Protein AF-A0AAN6VH31-F1 (afdb_monomer)

Secondary structure (DSSP, 8-state):
---EEEEEEEE-GGGTTT-STT-TTGGGEEEEEETTSPPPPPPTT----SPPEEEEE-STT----TT-EEEEEEEEEEETTS-----EEE-GGGHHHHHHHHHHHH-

Sequence (107 aa):
MLNYSLCFSITTFGGKGAAGPNHSRSADYVVLYNANVEPAAPDEGEGITKEPIPVIIEDEDQYIAPTARLDCGRIYTVEDNLRVAKIGRVHPDSLDKLEEYYQQSVL

InterPro domains:
  IPR046497 Domain of unknown function DUF6590 [PF20233] (4-99)

Solvent-accessible surface area (backbone atoms only — not comparable to full-atom values): 6509 Å² total; per-residue (Å²): 131,91,58,68,44,81,37,68,48,78,45,34,64,91,75,60,35,63,49,53,100,77,52,91,53,23,74,30,31,28,46,34,34,50,56,92,49,82,71,69,74,74,52,85,74,21,69,55,74,51,77,66,46,41,25,42,67,81,44,91,93,46,85,74,54,80,46,26,27,37,38,44,69,48,80,41,83,42,63,70,87,61,90,74,85,87,52,59,45,70,37,77,93,44,49,69,58,52,50,51,44,52,55,66,42,78,109

pLDDT: mean 86.52, std 12.37, range [42.91, 97.81]

Structure (mmCIF, N/CA/C/O backbone):
data_AF-A0AAN6VH31-F1
#
_entry.id   AF-A0AAN6VH31-F1
#
loop_
_atom_site.group_PDB
_atom_site.id
_atom_site.type_symbol
_atom_site.label_atom_id
_atom_site.label_alt_id
_atom_site.label_comp_id
_atom_site.label_asym_id
_atom_site.label_entity_id
_atom_site.label_seq_id
_atom_site.pdbx_PDB_ins_code
_atom_site.Cartn_x
_atom_site.Cartn_y
_atom_site.Cartn_z
_atom_site.occupancy
_atom_site.B_iso_or_equiv
_atom_site.auth_seq_id
_atom_site.auth_comp_id
_atom_site.auth_asym_id
_atom_site.auth_atom_id
_atom_site.pdbx_PDB_model_num
ATOM 1 N N . MET A 1 1 ? 8.804 25.466 -9.043 1.00 53.03 1 MET A N 1
ATOM 2 C CA . MET A 1 1 ? 7.752 25.081 -8.083 1.00 53.03 1 MET A CA 1
ATOM 3 C C . MET A 1 1 ? 8.198 23.752 -7.502 1.00 53.03 1 MET A C 1
ATOM 5 O O . MET A 1 1 ? 8.514 22.876 -8.296 1.00 53.03 1 MET A O 1
ATOM 9 N N . LEU A 1 2 ? 8.372 23.644 -6.183 1.00 65.44 2 LEU A N 1
ATOM 10 C CA . LEU A 1 2 ? 8.575 22.337 -5.553 1.00 65.44 2 LEU A CA 1
ATOM 11 C C . LEU A 1 2 ? 7.210 21.655 -5.528 1.00 65.44 2 LEU A C 1
ATOM 13 O O . LEU A 1 2 ? 6.287 22.165 -4.896 1.00 65.44 2 LEU A O 1
ATOM 17 N N . ASN A 1 3 ? 7.085 20.573 -6.283 1.00 88.25 3 ASN A N 1
ATOM 18 C CA . ASN A 1 3 ? 5.927 19.699 -6.230 1.00 88.25 3 ASN A CA 1
ATOM 19 C C . ASN A 1 3 ? 6.185 18.628 -5.160 1.00 88.25 3 ASN A C 1
ATOM 21 O O . ASN A 1 3 ? 7.340 18.309 -4.849 1.00 88.25 3 ASN A O 1
ATOM 25 N N . TYR A 1 4 ? 5.109 18.139 -4.557 1.00 93.00 4 TYR A N 1
ATOM 26 C CA . TYR A 1 4 ? 5.157 17.096 -3.546 1.00 93.00 4 TYR A CA 1
ATOM 27 C C . TYR A 1 4 ? 4.047 16.086 -3.794 1.00 93.00 4 TYR A C 1
ATOM 29 O O . TYR A 1 4 ? 2.995 16.413 -4.347 1.00 93.00 4 TYR A O 1
ATOM 37 N N . SER A 1 5 ? 4.272 14.881 -3.293 1.00 92.81 5 SER A N 1
ATOM 38 C CA . SER A 1 5 ? 3.299 13.800 -3.276 1.00 92.81 5 SER A CA 1
ATOM 39 C C . SER A 1 5 ? 2.847 13.526 -1.843 1.00 92.81 5 SER A C 1
ATOM 41 O O . SER A 1 5 ? 3.629 13.642 -0.895 1.00 92.81 5 SER A O 1
ATOM 43 N N . LEU A 1 6 ? 1.573 13.174 -1.675 1.00 94.31 6 LEU A N 1
ATOM 44 C CA . LEU A 1 6 ? 1.062 12.618 -0.426 1.00 94.31 6 LEU A CA 1
ATOM 45 C C . LEU A 1 6 ? 1.148 11.098 -0.507 1.00 94.31 6 LEU A C 1
ATOM 47 O O . LEU A 1 6 ? 0.765 10.498 -1.510 1.00 94.31 6 LEU A O 1
ATOM 51 N N . CYS A 1 7 ? 1.693 10.479 0.530 1.00 94.88 7 CYS A N 1
ATOM 52 C CA . CYS A 1 7 ? 1.990 9.058 0.538 1.00 94.88 7 CYS A CA 1
ATOM 53 C C . CYS A 1 7 ? 1.571 8.422 1.858 1.00 94.88 7 CYS A C 1
ATOM 55 O O . CYS A 1 7 ? 1.812 8.964 2.938 1.00 94.88 7 CYS A O 1
ATOM 57 N N . PHE A 1 8 ? 1.024 7.220 1.762 1.00 96.25 8 PHE A N 1
ATOM 58 C CA . PHE A 1 8 ? 1.031 6.270 2.863 1.00 96.25 8 PHE A CA 1
ATOM 59 C C . PHE A 1 8 ? 2.427 5.688 3.070 1.00 96.25 8 PHE A C 1
ATOM 61 O O . PHE A 1 8 ? 3.263 5.702 2.161 1.00 96.25 8 PHE A O 1
ATOM 68 N N . SER A 1 9 ? 2.670 5.128 4.252 1.00 94.38 9 SER A N 1
ATOM 69 C CA . SER A 1 9 ? 3.863 4.320 4.501 1.00 94.38 9 SER A CA 1
ATOM 70 C C . SER A 1 9 ? 3.556 2.827 4.401 1.00 94.38 9 SER A C 1
ATOM 72 O O . SER A 1 9 ? 2.423 2.384 4.593 1.00 94.38 9 SER A O 1
ATOM 74 N N . ILE A 1 10 ? 4.593 2.045 4.097 1.00 93.00 10 ILE A N 1
ATOM 75 C CA . ILE A 1 10 ? 4.553 0.583 4.125 1.00 93.00 10 ILE A CA 1
ATOM 76 C C . ILE A 1 10 ? 5.422 0.115 5.291 1.00 93.00 10 ILE A C 1
ATOM 78 O O . ILE A 1 10 ? 6.551 0.577 5.459 1.00 93.00 10 ILE A O 1
ATOM 82 N N . THR A 1 11 ? 4.909 -0.818 6.085 1.00 89.06 11 THR A N 1
ATOM 83 C CA . THR A 1 11 ? 5.630 -1.461 7.188 1.00 89.06 11 THR A CA 1
ATOM 84 C C . THR A 1 11 ? 5.561 -2.975 7.051 1.00 89.06 11 THR A C 1
ATOM 86 O O . THR A 1 11 ? 4.600 -3.514 6.519 1.00 89.06 11 THR A O 1
ATOM 89 N N . THR A 1 12 ? 6.579 -3.674 7.543 1.00 85.75 12 THR A N 1
ATOM 90 C CA . THR 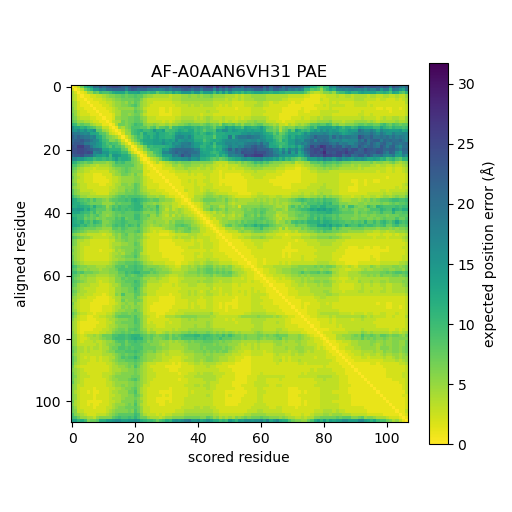A 1 12 ? 6.595 -5.144 7.653 1.00 85.75 12 THR A CA 1
ATOM 91 C C . THR A 1 12 ? 6.690 -5.612 9.103 1.00 85.75 12 THR A C 1
ATOM 93 O O . THR A 1 12 ? 6.855 -6.805 9.359 1.00 85.75 12 THR A O 1
ATOM 96 N N . PHE A 1 13 ? 6.682 -4.672 10.060 1.00 77.19 13 PHE A N 1
ATOM 97 C CA . PHE A 1 13 ? 6.912 -4.909 11.492 1.00 77.19 13 PHE A CA 1
ATOM 98 C C . PHE A 1 13 ? 8.161 -5.763 11.791 1.00 77.19 13 PHE A C 1
ATOM 100 O O . PHE A 1 13 ? 8.200 -6.528 12.754 1.00 77.19 13 PHE A O 1
ATOM 107 N N . GLY A 1 14 ? 9.193 -5.676 10.941 1.00 68.06 14 GLY A N 1
ATOM 108 C CA . GLY A 1 14 ? 10.394 -6.508 11.063 1.00 68.06 14 GLY A CA 1
ATOM 109 C C . GLY A 1 14 ? 10.133 -8.007 10.866 1.00 68.06 14 GLY A C 1
ATOM 110 O O . GLY A 1 14 ? 10.854 -8.825 11.430 1.00 68.06 14 GLY A O 1
ATOM 111 N N . GLY A 1 15 ? 9.090 -8.367 10.110 1.00 63.50 15 GLY A N 1
ATOM 112 C CA . GLY A 1 15 ? 8.696 -9.749 9.828 1.00 63.50 15 GLY A CA 1
ATOM 113 C C . GLY A 1 15 ? 7.830 -10.406 10.906 1.00 63.50 15 GLY A C 1
ATOM 114 O O . GLY A 1 15 ? 7.650 -11.616 10.857 1.00 63.50 15 GLY A O 1
ATOM 115 N N . LYS A 1 16 ? 7.319 -9.646 11.884 1.00 60.94 16 LYS A N 1
ATOM 116 C CA . LYS A 1 16 ? 6.549 -10.183 13.024 1.00 60.94 16 LYS A CA 1
ATOM 117 C C . LYS A 1 16 ? 5.031 -9.973 12.939 1.00 60.94 16 LYS A C 1
ATOM 119 O O . LYS A 1 16 ? 4.348 -10.228 13.928 1.00 60.94 16 LYS A O 1
ATOM 124 N N . GLY A 1 17 ? 4.523 -9.502 11.798 1.00 59.25 17 GLY A N 1
ATOM 125 C CA . GLY A 1 17 ? 3.126 -9.082 11.662 1.00 59.25 17 GLY A CA 1
ATOM 126 C C . GLY A 1 17 ? 2.773 -7.915 12.596 1.00 59.25 17 GLY A C 1
ATOM 127 O O . GLY A 1 17 ? 3.562 -7.498 13.447 1.00 59.25 17 GLY A O 1
ATOM 128 N N . ALA A 1 18 ? 1.570 -7.370 12.465 1.00 57.47 18 ALA A N 1
ATOM 129 C CA . ALA A 1 18 ? 1.011 -6.347 13.353 1.00 57.47 18 ALA A CA 1
ATOM 130 C C . ALA A 1 18 ? 0.593 -6.905 14.737 1.00 57.47 18 ALA A C 1
ATOM 132 O O . ALA A 1 18 ? -0.123 -6.238 15.478 1.00 57.47 18 ALA A O 1
ATOM 133 N N . ALA A 1 19 ? 1.027 -8.115 15.113 1.00 54.41 19 ALA A N 1
ATOM 134 C CA . ALA A 1 19 ? 0.604 -8.848 16.315 1.00 54.41 19 ALA A CA 1
ATOM 135 C C . ALA A 1 19 ? 1.396 -8.498 17.601 1.00 54.41 19 ALA A C 1
ATOM 137 O O . ALA A 1 19 ? 1.422 -9.250 18.576 1.00 54.41 19 ALA A O 1
ATOM 138 N N . GLY A 1 20 ? 2.084 -7.357 17.630 1.00 54.81 20 GLY A N 1
ATOM 139 C CA . GLY A 1 20 ? 2.740 -6.828 18.829 1.00 54.81 20 GLY A CA 1
ATOM 140 C C . GLY A 1 20 ? 1.779 -6.196 19.866 1.00 54.81 20 GLY A C 1
ATOM 141 O O . GLY A 1 20 ? 0.767 -5.597 19.505 1.00 54.81 20 GLY A O 1
ATOM 142 N N . PRO A 1 21 ? 2.127 -6.210 21.170 1.00 42.91 21 PRO A N 1
ATOM 143 C CA . PRO A 1 21 ? 1.278 -5.738 22.281 1.00 42.91 21 PRO A CA 1
ATOM 144 C C . PRO A 1 21 ? 0.947 -4.229 22.292 1.00 42.91 21 PRO A C 1
ATOM 146 O O . PRO A 1 21 ? 0.254 -3.766 23.192 1.00 42.91 21 PRO A O 1
ATOM 149 N N . ASN A 1 22 ? 1.416 -3.461 21.303 1.00 47.16 22 ASN A N 1
ATOM 150 C CA . ASN A 1 22 ? 1.236 -2.009 21.189 1.00 47.16 22 ASN A CA 1
ATOM 151 C C . ASN A 1 22 ? 0.369 -1.576 19.988 1.00 47.16 22 ASN A C 1
ATOM 153 O O . ASN A 1 22 ? 0.279 -0.380 19.710 1.00 47.16 22 ASN A O 1
ATOM 157 N N . HIS A 1 23 ? -0.262 -2.496 19.250 1.00 59.72 23 HIS A N 1
ATOM 158 C CA . HIS A 1 23 ? -0.989 -2.146 18.022 1.00 59.72 23 HIS A CA 1
ATOM 159 C C . HIS A 1 23 ? -2.467 -1.813 18.266 1.00 59.72 23 HIS A C 1
ATOM 161 O O . HIS A 1 23 ? -3.366 -2.448 17.731 1.00 59.72 23 HIS A O 1
ATOM 167 N N . SER A 1 24 ? -2.725 -0.723 18.998 1.00 66.31 24 SER A N 1
ATOM 168 C CA . SER A 1 24 ? -4.060 -0.101 19.122 1.00 66.31 24 SER A CA 1
ATOM 169 C C . SER A 1 24 ? -4.618 0.471 17.804 1.00 66.31 24 SER A C 1
ATOM 171 O O . SER A 1 24 ? -5.695 1.059 17.794 1.00 66.31 24 SER A O 1
ATOM 173 N N . ARG A 1 25 ? -3.874 0.320 16.702 1.00 83.50 25 ARG A N 1
ATOM 174 C CA . ARG A 1 25 ? -4.128 0.899 15.377 1.00 83.50 25 ARG A CA 1
ATOM 175 C C . ARG A 1 25 ? -4.371 -0.166 14.306 1.00 83.50 25 ARG A C 1
ATOM 177 O O . ARG A 1 25 ? -4.175 0.099 13.130 1.00 83.50 25 ARG A O 1
ATOM 184 N N . SER A 1 26 ? -4.777 -1.376 14.689 1.00 84.12 26 SER A N 1
ATOM 185 C CA . SER A 1 26 ? -5.114 -2.454 13.743 1.00 84.12 26 SER A CA 1
ATOM 186 C C . SER A 1 26 ? -6.083 -2.004 12.647 1.00 84.12 26 SER A C 1
ATOM 188 O O . SER A 1 26 ? -5.904 -2.338 11.479 1.00 84.12 26 SER A O 1
ATOM 190 N N . ALA A 1 27 ? -7.058 -1.172 13.018 1.00 87.69 27 ALA A N 1
ATOM 191 C CA . ALA A 1 27 ? -8.027 -0.587 12.103 1.00 87.69 27 ALA A CA 1
ATOM 192 C C . ALA A 1 27 ? -7.396 0.335 11.049 1.00 87.69 27 ALA A C 1
ATOM 194 O O . ALA A 1 27 ? -8.006 0.538 10.007 1.00 87.69 27 ALA A O 1
ATOM 195 N N . ASP A 1 28 ? -6.201 0.879 11.277 1.00 91.31 28 ASP A N 1
ATOM 196 C CA . ASP A 1 28 ? -5.514 1.775 10.342 1.00 91.31 28 ASP A CA 1
ATOM 197 C C . ASP A 1 28 ? -4.702 1.015 9.292 1.00 91.31 28 ASP A C 1
ATOM 199 O O . ASP A 1 28 ? -4.299 1.602 8.293 1.00 91.31 28 ASP A O 1
ATOM 203 N N . TYR A 1 29 ? -4.429 -0.271 9.508 1.00 92.31 29 TYR A N 1
ATOM 204 C CA . TYR A 1 29 ? -3.580 -1.045 8.613 1.00 92.31 29 TYR A CA 1
ATOM 205 C C . TYR A 1 29 ? -4.387 -1.744 7.524 1.00 92.31 29 TYR A C 1
ATOM 207 O O . TYR A 1 29 ? -5.536 -2.135 7.719 1.00 92.31 29 TYR A O 1
ATOM 215 N N . VAL A 1 30 ? -3.743 -1.935 6.375 1.00 94.06 30 VAL A N 1
ATOM 216 C CA . VAL A 1 30 ? -4.284 -2.687 5.240 1.00 94.06 30 VAL A CA 1
ATOM 217 C C . VAL A 1 30 ? -3.263 -3.710 4.780 1.00 94.06 30 VAL A C 1
ATOM 219 O O . VAL A 1 30 ? -2.074 -3.405 4.695 1.00 94.06 30 VAL A O 1
ATOM 222 N N . VAL A 1 31 ? -3.715 -4.919 4.456 1.00 93.25 31 VAL A N 1
ATOM 223 C CA . VAL A 1 31 ? -2.855 -5.933 3.836 1.00 93.25 31 VAL A CA 1
ATOM 224 C C . VAL A 1 31 ? -2.459 -5.473 2.433 1.00 93.25 31 VAL A C 1
ATOM 226 O O . VAL A 1 31 ? -3.323 -5.245 1.589 1.00 93.25 31 VAL A O 1
ATOM 229 N N . LEU A 1 32 ? -1.154 -5.358 2.179 1.00 94.12 32 LEU A N 1
ATOM 230 C CA . LEU A 1 32 ? -0.602 -5.215 0.833 1.00 94.12 32 LEU A CA 1
ATOM 231 C C . LEU A 1 32 ? -0.098 -6.570 0.361 1.00 94.12 32 LEU A C 1
ATOM 233 O O . LEU A 1 32 ? 0.612 -7.256 1.095 1.00 94.12 32 LEU A O 1
ATOM 237 N N . TYR A 1 33 ? -0.424 -6.938 -0.871 1.00 94.25 33 TYR A N 1
ATOM 238 C CA . TYR A 1 33 ? -0.016 -8.223 -1.428 1.00 94.25 33 TYR A CA 1
ATOM 239 C C . TYR A 1 33 ? 0.250 -8.127 -2.929 1.00 94.25 33 TYR A C 1
ATOM 241 O O . TYR A 1 33 ? -0.187 -7.189 -3.594 1.00 94.25 33 TYR A O 1
ATOM 249 N N . ASN A 1 34 ? 0.995 -9.091 -3.467 1.00 94.06 34 ASN A N 1
ATOM 250 C CA . ASN A 1 34 ? 1.212 -9.200 -4.906 1.00 94.06 34 ASN A CA 1
ATOM 251 C C . ASN A 1 34 ? -0.076 -9.705 -5.578 1.00 94.06 34 ASN A C 1
ATOM 253 O O . ASN A 1 34 ? -0.592 -10.748 -5.200 1.00 94.06 34 ASN A O 1
ATOM 257 N N . ALA A 1 35 ? -0.567 -8.994 -6.593 1.00 94.38 35 ALA A N 1
ATOM 258 C CA . ALA A 1 35 ? -1.812 -9.309 -7.29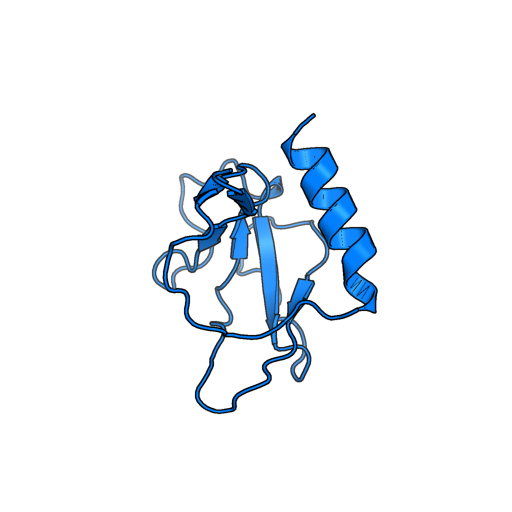6 1.00 94.38 35 ALA A CA 1
ATOM 259 C C . ALA A 1 35 ? -1.826 -10.699 -7.968 1.00 94.38 35 ALA A C 1
ATOM 261 O O . ALA A 1 35 ? -2.893 -11.227 -8.260 1.00 94.38 35 ALA A O 1
ATOM 262 N N . ASN A 1 36 ? -0.654 -11.294 -8.216 1.00 89.62 36 ASN A N 1
ATOM 263 C CA . ASN A 1 36 ? -0.525 -12.622 -8.821 1.00 89.62 36 ASN A CA 1
ATOM 264 C C . ASN A 1 36 ? -0.652 -13.776 -7.812 1.00 89.62 36 ASN A C 1
ATOM 266 O O . ASN A 1 36 ? -0.554 -14.939 -8.204 1.00 89.62 36 ASN A O 1
ATOM 270 N N . VAL A 1 37 ? -0.819 -13.481 -6.521 1.00 86.62 37 VAL A N 1
ATOM 271 C CA . VAL A 1 37 ? -1.016 -14.487 -5.472 1.00 86.62 37 VAL A CA 1
ATOM 272 C C . VAL A 1 37 ? -2.266 -14.167 -4.665 1.00 86.62 37 VAL A C 1
ATOM 274 O O . VAL A 1 37 ? -2.684 -13.015 -4.580 1.00 86.62 37 VAL A O 1
ATOM 277 N N . GLU A 1 38 ? -2.850 -15.191 -4.048 1.00 83.56 38 GLU A N 1
ATOM 278 C CA . GLU A 1 38 ? -3.940 -14.996 -3.092 1.00 83.56 38 GLU A CA 1
ATOM 279 C C . GLU A 1 38 ? -3.447 -14.099 -1.939 1.00 83.56 38 GLU A C 1
ATOM 281 O O . GLU A 1 38 ? -2.330 -14.317 -1.443 1.00 83.56 38 GLU A O 1
A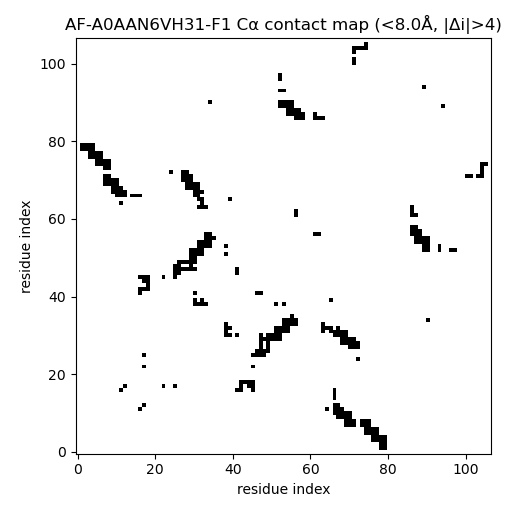TOM 286 N N . PRO A 1 39 ? -4.228 -13.095 -1.498 1.00 81.25 39 PRO A N 1
ATOM 287 C CA . PRO A 1 39 ? -3.846 -12.283 -0.354 1.00 81.25 39 PRO A CA 1
ATOM 288 C C . PRO A 1 39 ? -3.632 -13.174 0.867 1.00 81.25 39 PRO A C 1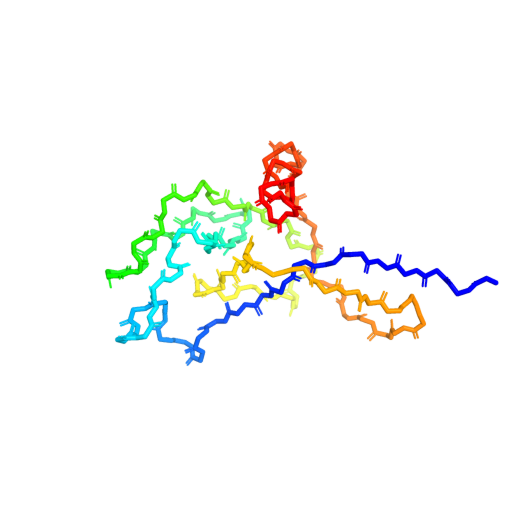
ATOM 290 O O . PRO A 1 39 ? -4.472 -14.007 1.211 1.00 81.25 39 PRO A O 1
ATOM 293 N N . ALA A 1 40 ? -2.507 -12.977 1.554 1.00 75.12 40 ALA A N 1
ATOM 294 C CA . ALA A 1 40 ? -2.326 -13.584 2.861 1.00 75.12 40 ALA A CA 1
ATOM 295 C C . ALA A 1 40 ? -3.432 -13.072 3.793 1.00 75.12 40 ALA A C 1
ATOM 297 O O . ALA A 1 40 ? -3.722 -11.871 3.824 1.00 75.12 40 ALA A O 1
ATOM 298 N N . ALA A 1 41 ? -4.037 -13.978 4.562 1.00 78.69 41 ALA A N 1
ATOM 299 C CA . ALA A 1 41 ? -4.855 -13.557 5.688 1.00 78.69 41 ALA A CA 1
ATOM 300 C C . ALA A 1 41 ? -3.998 -12.670 6.615 1.00 78.69 41 ALA A C 1
ATOM 302 O O . ALA A 1 41 ? -2.793 -12.921 6.735 1.00 78.69 41 ALA A O 1
ATOM 303 N N . PRO A 1 42 ? -4.585 -11.649 7.266 1.00 80.12 42 PRO A N 1
ATOM 304 C CA . PRO A 1 42 ? -3.906 -10.967 8.357 1.00 80.12 42 PRO A CA 1
ATOM 305 C C . PRO A 1 42 ? -3.377 -11.989 9.368 1.00 80.12 42 PRO A C 1
ATOM 307 O O . PRO A 1 42 ? -4.051 -12.989 9.641 1.00 80.12 42 PRO A O 1
ATOM 310 N N . ASP A 1 43 ? -2.189 -11.743 9.918 1.00 76.25 43 ASP A N 1
ATOM 311 C CA . ASP A 1 43 ? -1.614 -12.651 10.910 1.00 76.25 43 ASP A CA 1
ATOM 312 C C . ASP A 1 43 ? -2.533 -12.713 12.148 1.00 76.25 43 ASP A C 1
ATOM 314 O O . ASP A 1 43 ? -3.282 -11.776 12.464 1.00 76.25 43 ASP A O 1
ATOM 318 N N . GLU A 1 44 ? -2.501 -13.836 12.865 1.00 71.94 44 GLU A N 1
ATOM 319 C CA . GLU A 1 44 ? -3.330 -14.019 14.055 1.00 71.94 44 GLU A CA 1
ATOM 320 C C . GLU A 1 44 ? -3.039 -12.911 15.084 1.00 71.94 44 GLU A C 1
ATOM 322 O O . GLU A 1 44 ? -1.900 -12.698 15.497 1.00 71.94 44 GLU A O 1
ATOM 327 N N . GLY A 1 45 ? -4.081 -12.174 15.483 1.00 72.62 45 GLY A N 1
ATOM 328 C CA . GLY A 1 45 ? -3.964 -11.049 16.415 1.00 72.62 45 GLY A CA 1
ATOM 329 C C . GLY A 1 45 ? -3.710 -9.679 15.776 1.00 72.62 45 GLY A C 1
ATOM 330 O O . GLY A 1 45 ? -3.749 -8.688 16.501 1.00 72.62 45 GLY A O 1
ATOM 331 N N . GLU A 1 46 ? -3.528 -9.575 14.450 1.00 78.00 46 GLU A N 1
ATOM 332 C CA . GLU A 1 46 ? -3.392 -8.267 13.783 1.00 78.00 46 GLU A CA 1
ATOM 333 C C . GLU A 1 46 ? -4.681 -7.443 13.833 1.00 78.00 46 GLU A C 1
ATOM 335 O O . GLU A 1 46 ? -4.619 -6.219 13.837 1.00 78.00 46 GLU A O 1
ATOM 340 N N . GLY A 1 47 ? -5.851 -8.091 13.846 1.00 83.12 47 GLY A N 1
ATOM 341 C CA . GLY A 1 47 ? -7.149 -7.412 13.927 1.00 83.12 47 GLY A CA 1
ATOM 342 C C . GLY A 1 47 ? -7.451 -6.473 12.751 1.00 83.12 47 GLY A C 1
ATOM 343 O O . GLY A 1 47 ? -8.256 -5.557 12.908 1.00 83.12 47 GLY A O 1
ATOM 344 N N . ILE A 1 48 ? -6.793 -6.667 11.603 1.00 88.44 48 ILE A N 1
ATOM 345 C CA . ILE A 1 48 ? -7.008 -5.877 10.387 1.00 88.44 48 ILE A CA 1
ATOM 346 C C . ILE A 1 48 ? -8.350 -6.264 9.770 1.00 88.44 48 ILE A C 1
ATOM 348 O O . ILE A 1 48 ? -8.597 -7.432 9.475 1.00 88.44 48 ILE A O 1
ATOM 352 N N . THR A 1 49 ? -9.206 -5.266 9.565 1.00 88.56 49 THR A N 1
ATOM 353 C CA . THR A 1 49 ? -10.554 -5.436 8.999 1.00 88.56 49 THR A CA 1
ATOM 354 C C . THR A 1 49 ? -10.729 -4.770 7.639 1.00 88.56 49 THR A C 1
ATOM 356 O O . THR A 1 49 ? -11.717 -5.039 6.958 1.00 88.56 49 THR A O 1
ATOM 359 N N . LYS A 1 50 ? -9.792 -3.901 7.239 1.00 92.31 50 LYS A N 1
ATOM 360 C CA . LYS A 1 50 ? -9.802 -3.252 5.927 1.00 92.31 50 LYS A CA 1
ATOM 361 C C . LYS A 1 50 ? -9.538 -4.275 4.818 1.00 92.31 50 LYS A C 1
ATOM 363 O O . LYS A 1 50 ? -8.720 -5.182 4.976 1.00 92.31 50 LYS A O 1
ATOM 368 N N . GLU A 1 51 ? -10.215 -4.099 3.687 1.00 94.06 51 GLU A N 1
ATOM 369 C CA . GLU A 1 51 ? -10.032 -4.923 2.492 1.00 94.06 51 GLU A CA 1
ATOM 370 C C . GLU A 1 51 ? -8.591 -4.801 1.958 1.00 94.06 51 GLU A C 1
ATOM 372 O O . GLU A 1 51 ? -8.098 -3.671 1.839 1.00 94.06 51 GLU A O 1
ATOM 377 N N . PRO A 1 52 ? -7.920 -5.925 1.628 1.00 95.06 52 PRO A N 1
ATOM 378 C CA . PRO A 1 52 ? -6.560 -5.931 1.093 1.00 95.06 52 PRO A CA 1
ATOM 379 C C . PRO A 1 52 ? -6.409 -5.135 -0.208 1.00 95.06 52 PRO A C 1
ATOM 381 O O . PRO A 1 52 ? -7.305 -5.126 -1.049 1.00 95.06 52 PRO A O 1
ATOM 384 N N . ILE A 1 53 ? -5.229 -4.548 -0.417 1.00 96.88 53 ILE A N 1
ATOM 385 C CA . ILE A 1 53 ? -4.877 -3.833 -1.649 1.00 96.88 53 ILE A CA 1
ATOM 386 C C . ILE A 1 53 ? -3.856 -4.657 -2.455 1.00 96.88 53 ILE A C 1
ATOM 388 O O . ILE A 1 53 ? -2.729 -4.861 -1.987 1.00 96.88 53 ILE A O 1
ATOM 392 N N . PRO A 1 54 ? -4.215 -5.123 -3.667 1.00 96.75 54 PRO A N 1
ATOM 393 C CA . PRO A 1 54 ? -3.300 -5.818 -4.558 1.00 96.75 54 PRO A CA 1
ATOM 394 C C . PRO A 1 54 ? -2.341 -4.846 -5.244 1.00 96.75 54 PRO A C 1
ATOM 396 O O . PRO A 1 54 ? -2.726 -3.763 -5.695 1.00 96.75 54 PRO A O 1
ATOM 399 N N . VAL A 1 55 ? -1.095 -5.280 -5.401 1.00 96.44 55 VAL A N 1
ATOM 400 C CA . VAL A 1 55 ? -0.044 -4.580 -6.140 1.00 96.44 55 VAL A CA 1
ATOM 401 C C . VAL A 1 55 ? 0.439 -5.461 -7.284 1.00 96.44 55 VAL A C 1
ATOM 403 O O . VAL A 1 55 ? 0.888 -6.587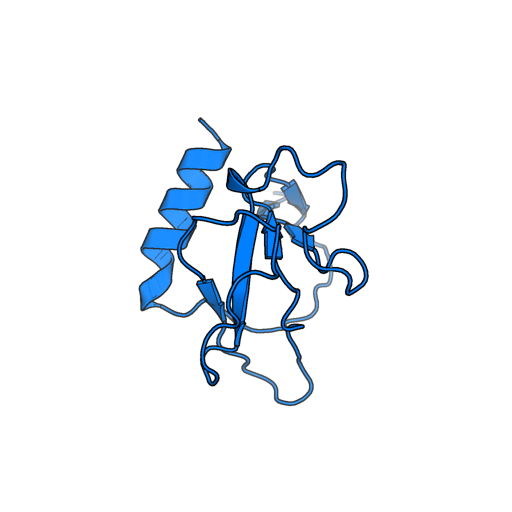 -7.081 1.00 96.44 55 VAL A O 1
ATOM 406 N N . ILE A 1 56 ? 0.371 -4.932 -8.499 1.00 96.38 56 ILE A N 1
ATOM 407 C CA . ILE A 1 56 ? 0.987 -5.518 -9.683 1.00 96.38 56 ILE A CA 1
ATOM 408 C C . ILE A 1 56 ? 2.486 -5.223 -9.609 1.00 96.38 56 ILE A C 1
ATOM 410 O O . ILE A 1 56 ? 2.897 -4.060 -9.671 1.00 96.38 56 ILE A O 1
ATOM 414 N N . ILE A 1 57 ? 3.287 -6.276 -9.465 1.00 94.69 57 ILE A N 1
ATOM 415 C CA . ILE A 1 57 ? 4.747 -6.207 -9.535 1.00 94.69 57 ILE A CA 1
ATOM 416 C C . ILE A 1 57 ? 5.153 -6.275 -11.009 1.00 94.69 57 ILE A C 1
ATOM 418 O O . ILE A 1 57 ? 4.812 -7.234 -11.697 1.00 94.69 57 ILE A O 1
ATOM 422 N N . GLU A 1 58 ? 5.818 -5.230 -11.503 1.00 87.88 58 GLU A N 1
ATOM 423 C CA . GLU A 1 58 ? 6.162 -5.086 -12.930 1.00 87.88 58 GLU A CA 1
ATOM 424 C C . GLU A 1 58 ? 7.576 -5.586 -13.264 1.00 87.88 58 GLU A C 1
ATOM 426 O O . GLU A 1 58 ? 7.881 -5.825 -14.430 1.00 87.88 58 GLU A O 1
ATOM 431 N N . ASP A 1 59 ? 8.422 -5.742 -12.248 1.00 90.62 59 ASP A N 1
ATOM 432 C CA . ASP A 1 59 ? 9.803 -6.208 -12.345 1.00 90.62 59 ASP A CA 1
ATOM 433 C C . ASP A 1 59 ? 9.975 -7.428 -11.430 1.00 90.62 59 ASP A C 1
ATOM 435 O O . ASP A 1 59 ? 9.691 -7.352 -10.235 1.00 90.62 59 ASP A O 1
ATOM 439 N N . GLU A 1 60 ? 10.406 -8.556 -11.995 1.00 85.75 60 GLU A N 1
ATOM 440 C CA . GLU A 1 60 ? 10.540 -9.836 -11.285 1.00 85.75 60 GLU A CA 1
ATOM 441 C C . GLU A 1 60 ? 11.603 -9.802 -10.176 1.00 85.75 60 GLU A C 1
ATOM 443 O O . GLU A 1 60 ? 11.529 -10.599 -9.240 1.00 85.75 60 GLU A O 1
ATOM 448 N N . ASP A 1 61 ? 12.542 -8.852 -10.231 1.00 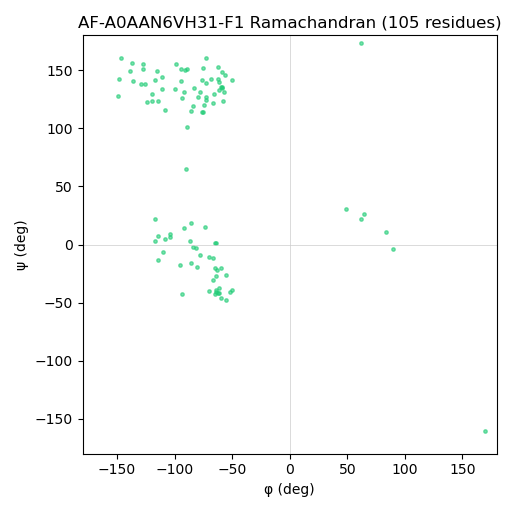90.69 61 ASP A N 1
ATOM 449 C CA . ASP A 1 61 ? 13.533 -8.638 -9.173 1.00 90.69 61 ASP A CA 1
ATOM 450 C C . ASP A 1 61 ? 12.946 -7.881 -7.962 1.00 90.69 61 ASP A C 1
ATOM 452 O O . ASP A 1 61 ? 13.594 -7.763 -6.916 1.00 90.69 61 ASP A O 1
ATOM 456 N N . GLN A 1 62 ? 11.720 -7.354 -8.077 1.00 92.12 62 GLN A N 1
ATOM 457 C CA . GLN A 1 62 ? 11.024 -6.646 -7.005 1.00 92.12 62 GLN A CA 1
ATOM 458 C C . GLN A 1 62 ? 10.100 -7.568 -6.214 1.00 92.12 62 GLN A C 1
ATOM 460 O O . GLN A 1 62 ? 9.544 -8.549 -6.704 1.00 92.12 62 GLN A O 1
ATOM 465 N N . TYR A 1 63 ? 9.905 -7.227 -4.942 1.00 89.19 63 TYR A N 1
ATOM 466 C CA . TYR A 1 63 ? 9.165 -8.069 -4.015 1.00 89.19 63 TYR A CA 1
ATOM 467 C C . TYR A 1 63 ? 8.428 -7.247 -2.961 1.00 89.19 63 TYR A C 1
ATOM 469 O O . TYR A 1 63 ? 8.949 -6.267 -2.428 1.00 89.19 63 TYR A O 1
ATOM 477 N N . ILE A 1 64 ? 7.224 -7.703 -2.616 1.00 89.44 64 ILE A N 1
ATOM 478 C CA . ILE A 1 64 ? 6.472 -7.241 -1.452 1.00 89.44 64 ILE A CA 1
ATOM 479 C C . ILE A 1 64 ? 6.357 -8.410 -0.483 1.00 89.44 64 ILE A C 1
ATOM 481 O O . ILE A 1 64 ? 5.861 -9.480 -0.837 1.00 89.44 64 ILE A O 1
ATOM 485 N N . ALA A 1 65 ? 6.821 -8.196 0.747 1.00 88.56 65 ALA A N 1
ATOM 486 C CA . ALA A 1 65 ? 6.734 -9.201 1.795 1.00 88.56 65 ALA A CA 1
ATOM 487 C C . ALA A 1 65 ? 5.265 -9.539 2.119 1.00 88.56 65 ALA A C 1
ATOM 489 O O . ALA A 1 65 ? 4.455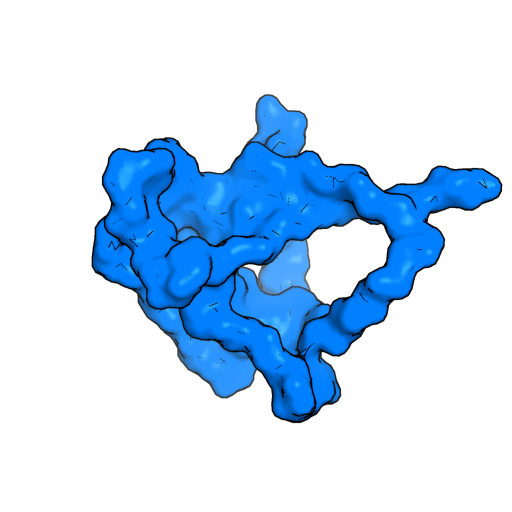 -8.621 2.206 1.00 88.56 65 ALA A O 1
ATOM 490 N N . PRO A 1 66 ? 4.915 -10.807 2.400 1.00 86.25 66 PRO A N 1
ATOM 491 C CA . PRO A 1 66 ? 3.584 -11.194 2.872 1.00 86.25 66 PRO A CA 1
ATOM 492 C C . PRO A 1 66 ? 3.130 -10.453 4.135 1.00 86.25 66 PRO A C 1
ATOM 494 O O . PRO A 1 66 ? 1.936 -10.280 4.360 1.00 86.25 66 PRO A O 1
ATOM 497 N N . THR A 1 67 ? 4.079 -9.987 4.952 1.00 87.19 67 THR A N 1
ATOM 498 C CA . THR A 1 67 ? 3.828 -9.183 6.157 1.00 87.19 67 THR A CA 1
ATOM 499 C C . THR A 1 67 ? 3.733 -7.682 5.875 1.00 87.19 67 THR A C 1
ATOM 501 O O . THR A 1 67 ? 3.615 -6.891 6.810 1.00 87.19 67 THR A O 1
ATOM 504 N N . ALA A 1 68 ? 3.818 -7.254 4.611 1.00 90.75 68 ALA A N 1
ATOM 505 C CA . ALA A 1 68 ? 3.693 -5.852 4.249 1.00 90.75 68 ALA A CA 1
ATOM 506 C C . ALA A 1 68 ? 2.278 -5.352 4.545 1.00 90.75 68 ALA A C 1
ATOM 508 O O . ALA A 1 68 ? 1.278 -5.947 4.130 1.00 90.75 68 ALA A O 1
ATOM 509 N N . ARG A 1 69 ? 2.206 -4.231 5.257 1.00 92.06 69 ARG A N 1
ATOM 510 C CA . ARG A 1 69 ? 0.980 -3.502 5.552 1.00 92.06 69 ARG A CA 1
ATOM 511 C C . ARG A 1 69 ? 1.127 -2.053 5.117 1.00 92.06 69 ARG A C 1
ATOM 513 O O . ARG A 1 69 ? 2.174 -1.444 5.340 1.00 92.06 69 ARG A O 1
ATOM 520 N N . LEU A 1 70 ? 0.078 -1.512 4.512 1.00 94.00 70 LEU A N 1
ATOM 521 C CA . LEU A 1 70 ? -0.081 -0.078 4.287 1.00 94.00 70 LEU A CA 1
ATOM 522 C C . LEU A 1 70 ? -0.577 0.545 5.600 1.00 94.00 70 LEU A C 1
ATOM 524 O O . LEU A 1 70 ? -1.555 0.054 6.163 1.00 94.00 70 LEU A O 1
ATOM 528 N N . ASP A 1 71 ? 0.089 1.582 6.108 1.00 93.94 71 ASP A N 1
ATOM 529 C CA . ASP A 1 71 ? -0.392 2.356 7.262 1.00 93.94 71 ASP A CA 1
ATOM 530 C C . ASP A 1 71 ? -1.281 3.501 6.764 1.00 93.94 71 ASP A C 1
ATOM 532 O O . ASP A 1 71 ? -0.787 4.530 6.300 1.00 93.94 71 ASP A O 1
ATOM 536 N N . CYS A 1 72 ? -2.597 3.317 6.869 1.00 94.75 72 CYS A N 1
ATOM 537 C CA . CYS A 1 72 ? -3.603 4.313 6.512 1.00 94.75 72 CYS A CA 1
ATOM 538 C C . CYS A 1 72 ? -4.026 5.199 7.690 1.00 94.75 72 CYS A C 1
ATOM 540 O O . CYS A 1 72 ? -5.036 5.884 7.595 1.00 94.75 72 CYS A O 1
ATOM 542 N N . GLY A 1 73 ? -3.302 5.231 8.808 1.00 91.88 73 GLY A N 1
ATOM 543 C CA . GLY A 1 73 ? -3.579 6.216 9.863 1.00 91.88 73 GLY A CA 1
ATOM 544 C C . GLY A 1 73 ? -2.573 7.361 9.887 1.00 91.88 73 GLY A C 1
ATOM 545 O O . GLY A 1 73 ? -2.605 8.193 10.792 1.00 91.88 73 GLY A O 1
ATOM 546 N N . ARG A 1 74 ? -1.663 7.422 8.904 1.00 89.75 74 ARG A N 1
ATOM 547 C CA . ARG A 1 74 ? -0.762 8.562 8.739 1.00 89.75 74 ARG A CA 1
ATOM 548 C C . ARG A 1 74 ? -0.388 8.820 7.282 1.00 89.75 74 ARG A C 1
ATOM 550 O O . ARG A 1 74 ? 0.153 7.953 6.604 1.00 89.75 74 ARG A O 1
ATOM 557 N N . ILE A 1 75 ? -0.574 10.070 6.861 1.00 95.12 75 ILE A N 1
ATOM 558 C CA . ILE A 1 75 ? -0.101 10.592 5.575 1.00 95.12 75 ILE A CA 1
ATOM 559 C C . ILE A 1 75 ? 1.258 11.276 5.743 1.00 95.12 75 ILE A C 1
ATOM 561 O O . ILE A 1 75 ? 1.512 11.980 6.725 1.00 95.12 75 ILE A O 1
ATOM 565 N N . TYR A 1 76 ? 2.128 11.078 4.758 1.00 93.81 76 TYR A N 1
ATOM 566 C CA . TYR A 1 76 ? 3.437 11.705 4.638 1.00 93.81 76 TYR A CA 1
ATOM 567 C C . TYR A 1 76 ? 3.490 12.578 3.389 1.00 93.81 76 TYR A C 1
ATOM 569 O O . TYR A 1 76 ? 2.978 12.204 2.339 1.00 93.81 76 TYR A O 1
ATOM 577 N N . THR A 1 77 ? 4.156 13.722 3.492 1.00 94.31 77 THR A N 1
ATOM 578 C CA . THR A 1 77 ? 4.513 14.548 2.337 1.00 94.31 77 THR A CA 1
ATOM 579 C C . THR A 1 77 ? 5.917 14.175 1.879 1.00 94.31 77 THR A C 1
ATOM 581 O O . THR A 1 77 ? 6.8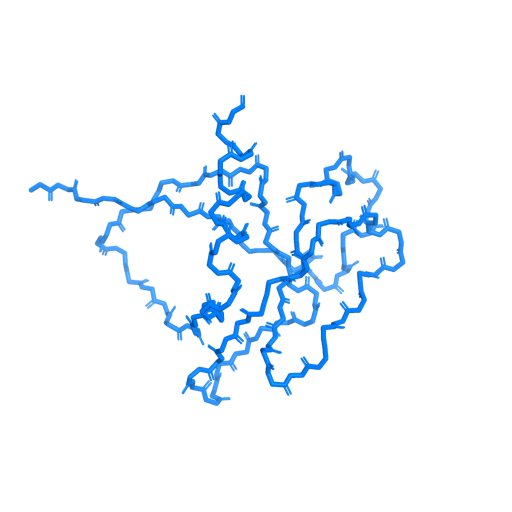52 14.197 2.679 1.00 94.31 77 THR A O 1
ATOM 584 N N . VAL A 1 78 ? 6.064 13.832 0.602 1.00 93.31 78 VAL A N 1
ATOM 585 C CA . VAL A 1 78 ? 7.330 13.423 -0.016 1.00 93.31 78 VAL A CA 1
ATOM 586 C C . VAL A 1 78 ? 7.666 14.404 -1.135 1.00 93.31 78 VAL A C 1
ATOM 588 O O . VAL A 1 78 ? 6.819 14.695 -1.975 1.00 93.31 78 VAL A O 1
ATOM 591 N N . GLU A 1 79 ? 8.888 14.938 -1.136 1.00 93.19 79 GLU A N 1
ATOM 592 C CA . GLU A 1 79 ? 9.358 15.830 -2.202 1.00 93.19 79 GLU A CA 1
ATOM 593 C C . GLU A 1 79 ? 9.626 15.055 -3.501 1.00 93.19 79 GLU A C 1
ATOM 595 O O . GLU A 1 79 ? 10.237 13.985 -3.489 1.00 93.19 79 GLU A O 1
ATOM 600 N N . ASP A 1 80 ? 9.247 15.632 -4.642 1.00 87.31 80 ASP A N 1
ATOM 601 C CA . ASP A 1 80 ? 9.375 14.981 -5.956 1.00 87.31 80 ASP A CA 1
ATOM 602 C C . ASP A 1 80 ? 10.832 14.827 -6.447 1.00 87.31 80 ASP A C 1
ATOM 604 O O . ASP A 1 80 ? 11.103 14.146 -7.436 1.00 87.31 80 ASP A O 1
ATOM 608 N N . ASN A 1 81 ? 11.798 15.468 -5.784 1.00 89.00 81 ASN A N 1
ATOM 609 C CA . ASN A 1 81 ? 13.228 15.385 -6.112 1.00 89.00 81 ASN A CA 1
ATOM 610 C C . ASN A 1 81 ? 13.914 14.127 -5.535 1.00 89.00 81 ASN A C 1
ATOM 612 O O . ASN A 1 81 ? 15.107 13.910 -5.781 1.00 89.00 81 ASN A O 1
ATOM 616 N N . LEU A 1 82 ? 13.189 13.304 -4.772 1.00 89.75 82 LEU A N 1
ATOM 617 C CA . LEU A 1 82 ? 13.716 12.090 -4.165 1.00 89.75 82 LEU A CA 1
ATOM 618 C C . LEU A 1 82 ? 13.816 10.962 -5.193 1.00 89.75 82 LEU A C 1
ATOM 620 O O . LEU A 1 82 ? 12.877 10.641 -5.918 1.00 89.75 82 LEU A O 1
ATOM 624 N N . ARG A 1 83 ? 14.981 10.310 -5.231 1.00 90.00 83 ARG A N 1
ATOM 625 C CA . ARG A 1 83 ? 15.156 9.089 -6.022 1.00 90.00 83 ARG A CA 1
ATOM 626 C C . ARG A 1 83 ? 14.454 7.940 -5.310 1.00 90.00 83 ARG A C 1
ATOM 628 O O . ARG A 1 83 ? 14.829 7.596 -4.193 1.00 90.00 83 ARG A O 1
ATOM 635 N N . VAL A 1 84 ? 13.480 7.338 -5.981 1.00 88.44 84 VAL A N 1
ATOM 636 C CA . VAL A 1 84 ? 12.711 6.199 -5.472 1.00 88.44 84 VAL A CA 1
ATOM 637 C C . VAL A 1 84 ? 12.953 4.956 -6.322 1.00 88.44 84 VAL A C 1
ATOM 639 O O . VAL A 1 84 ? 13.199 5.051 -7.526 1.00 88.44 84 VAL A O 1
ATOM 642 N N . ALA A 1 85 ? 12.874 3.786 -5.691 1.00 88.38 85 ALA A N 1
ATOM 643 C CA . ALA A 1 85 ? 12.809 2.514 -6.398 1.00 88.38 85 ALA A CA 1
ATOM 644 C C . ALA A 1 85 ? 11.360 2.244 -6.822 1.00 88.38 85 ALA A C 1
ATOM 646 O O . ALA A 1 85 ? 10.435 2.421 -6.027 1.00 88.38 85 ALA A O 1
ATOM 647 N N . LYS A 1 86 ? 11.156 1.817 -8.071 1.00 90.00 86 LYS A N 1
ATOM 648 C CA . LYS A 1 86 ? 9.840 1.389 -8.551 1.00 90.00 86 LYS A CA 1
ATOM 649 C C . LYS A 1 86 ? 9.649 -0.080 -8.196 1.00 90.00 86 LYS A C 1
ATOM 651 O O . LYS A 1 86 ? 10.380 -0.917 -8.703 1.00 90.00 86 LYS A O 1
ATOM 656 N N . ILE A 1 87 ? 8.680 -0.361 -7.330 1.00 91.19 87 ILE A N 1
ATOM 657 C CA . ILE A 1 87 ? 8.330 -1.732 -6.928 1.00 91.19 87 ILE A CA 1
ATOM 658 C C . ILE A 1 87 ? 7.191 -2.277 -7.799 1.00 91.19 87 ILE A C 1
ATOM 660 O O . ILE A 1 87 ? 7.217 -3.424 -8.229 1.00 91.19 87 ILE A O 1
ATOM 664 N N . GLY A 1 88 ? 6.184 -1.446 -8.069 1.00 93.81 88 GLY A N 1
ATOM 665 C CA . GLY A 1 88 ? 4.990 -1.836 -8.809 1.00 93.81 88 GLY A CA 1
ATOM 666 C C . GLY A 1 88 ? 3.906 -0.765 -8.744 1.00 93.81 88 GLY A C 1
ATOM 667 O O . GLY A 1 88 ? 4.183 0.392 -8.412 1.0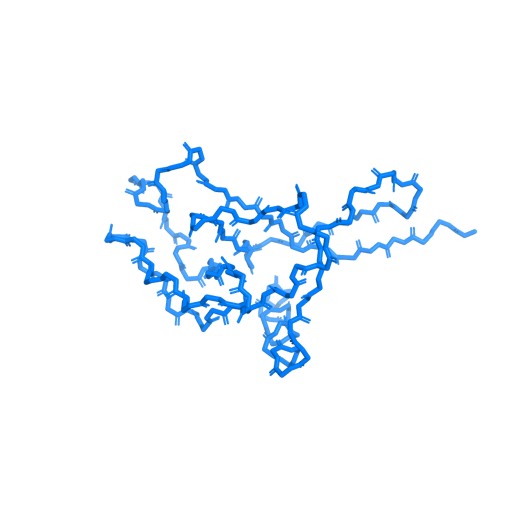0 93.81 88 GLY A O 1
ATOM 668 N N . ARG A 1 89 ? 2.664 -1.162 -9.032 1.00 95.75 89 ARG A N 1
ATOM 669 C CA . ARG A 1 89 ? 1.482 -0.287 -8.995 1.00 95.75 89 ARG A CA 1
ATOM 670 C C . ARG A 1 89 ? 0.275 -0.985 -8.386 1.00 95.75 89 ARG A C 1
ATOM 672 O O . ARG A 1 89 ? 0.120 -2.191 -8.535 1.00 95.75 89 ARG A O 1
ATOM 679 N N . VAL A 1 90 ? -0.598 -0.227 -7.730 1.00 97.06 90 VAL A N 1
ATOM 680 C CA . VAL A 1 90 ? -1.870 -0.758 -7.218 1.00 97.06 90 VAL A CA 1
ATOM 681 C C . VAL A 1 90 ? -2.719 -1.273 -8.381 1.00 97.06 90 VAL A C 1
ATOM 683 O O . VAL A 1 90 ? -2.732 -0.676 -9.461 1.00 97.06 90 VAL A O 1
ATOM 686 N N . HIS A 1 91 ? -3.393 -2.404 -8.176 1.00 97.31 91 HIS A N 1
ATOM 687 C CA . HIS A 1 91 ? -4.304 -2.955 -9.172 1.00 97.31 91 HIS A CA 1
ATOM 688 C C . HIS A 1 91 ? -5.421 -1.939 -9.488 1.00 97.31 91 HIS A C 1
ATOM 690 O O . HIS A 1 91 ? -5.988 -1.376 -8.548 1.00 97.31 91 HIS A O 1
ATOM 696 N N . PRO A 1 92 ? -5.770 -1.697 -10.769 1.00 97.31 92 PRO A N 1
ATOM 697 C CA . PRO A 1 92 ? -6.745 -0.669 -11.149 1.00 97.31 92 PRO A CA 1
ATOM 698 C C . PRO A 1 92 ? -8.083 -0.761 -10.406 1.00 97.31 92 PRO A C 1
ATOM 700 O O . PRO A 1 92 ? -8.595 0.253 -9.943 1.00 97.31 92 PRO A O 1
ATOM 703 N N . ASP A 1 93 ? -8.592 -1.978 -10.211 1.00 97.12 93 ASP A N 1
ATOM 704 C CA . ASP A 1 93 ? -9.873 -2.233 -9.534 1.00 97.12 93 ASP A CA 1
ATOM 705 C C . ASP A 1 93 ? -9.874 -1.862 -8.039 1.00 97.12 93 ASP A C 1
ATOM 707 O O . ASP A 1 93 ? -10.925 -1.830 -7.405 1.00 97.12 93 ASP A O 1
ATOM 711 N N . SER A 1 94 ? -8.707 -1.580 -7.454 1.00 97.25 94 SER A N 1
ATOM 712 C CA . SER A 1 94 ? -8.562 -1.195 -6.046 1.00 97.25 94 SER A CA 1
ATOM 713 C C . SER A 1 94 ? -8.201 0.279 -5.855 1.00 97.25 94 SER A C 1
ATOM 715 O O . SER A 1 94 ? -7.985 0.703 -4.720 1.00 97.25 94 SER A O 1
ATOM 717 N N . LEU A 1 95 ? -8.149 1.079 -6.929 1.00 97.50 95 LEU A N 1
ATOM 718 C CA . LEU A 1 95 ? -7.853 2.513 -6.831 1.00 97.50 95 LEU A CA 1
ATOM 719 C C . LEU A 1 95 ? -8.938 3.273 -6.059 1.00 97.50 95 LEU A C 1
ATOM 721 O O . LEU A 1 95 ? -8.600 4.081 -5.198 1.00 97.50 95 LEU A O 1
ATOM 725 N N . ASP A 1 96 ? -10.216 2.956 -6.282 1.00 97.81 96 ASP A N 1
ATOM 726 C CA . ASP A 1 96 ? -11.329 3.575 -5.546 1.00 97.81 96 ASP A CA 1
ATOM 727 C C . ASP A 1 96 ? -11.242 3.281 -4.040 1.00 97.81 96 ASP A C 1
ATOM 729 O O . ASP A 1 96 ? -11.493 4.149 -3.206 1.00 97.81 96 ASP A O 1
ATOM 733 N N . LYS A 1 97 ? -10.818 2.064 -3.679 1.00 97.31 97 LYS A N 1
ATOM 734 C CA . LYS A 1 97 ? -10.620 1.650 -2.285 1.00 97.31 97 LYS A CA 1
ATOM 735 C C . LYS A 1 97 ? -9.423 2.360 -1.645 1.00 97.31 97 LYS A C 1
ATOM 737 O O . LYS A 1 97 ? -9.489 2.766 -0.489 1.00 97.31 97 LYS A O 1
ATOM 742 N N . LEU A 1 98 ? -8.332 2.532 -2.394 1.00 97.00 98 LEU A N 1
ATOM 743 C CA . LEU A 1 98 ? -7.167 3.288 -1.932 1.00 97.00 98 LEU A CA 1
ATOM 744 C C . LEU A 1 98 ? -7.521 4.760 -1.663 1.00 97.00 98 LEU A C 1
ATOM 746 O O . LEU A 1 98 ? -7.087 5.314 -0.654 1.00 97.00 98 LEU A O 1
ATOM 750 N N . GLU A 1 99 ? -8.324 5.368 -2.537 1.00 96.44 99 GLU A N 1
ATOM 751 C CA . GLU A 1 99 ? -8.850 6.726 -2.364 1.00 96.44 99 GLU A CA 1
ATOM 752 C C . GLU A 1 99 ? -9.785 6.817 -1.146 1.00 96.44 99 GLU A C 1
ATOM 754 O O . GLU A 1 99 ? -9.652 7.738 -0.342 1.00 96.44 99 GLU A O 1
ATOM 759 N N . GLU A 1 100 ? -10.672 5.834 -0.947 1.00 96.81 100 GLU A N 1
ATOM 760 C CA . GLU A 1 100 ? -11.521 5.736 0.251 1.00 96.81 100 GLU A CA 1
ATOM 761 C C . GLU A 1 100 ? -10.671 5.747 1.532 1.00 96.81 100 GLU A C 1
ATOM 763 O O . GLU A 1 100 ? -10.938 6.515 2.459 1.00 96.81 100 GLU A O 1
ATOM 768 N N . TYR A 1 101 ? -9.610 4.937 1.576 1.00 96.19 101 TYR A N 1
ATOM 769 C CA . TYR A 1 101 ? -8.704 4.909 2.722 1.00 96.19 101 TYR A CA 1
ATOM 770 C C . TYR A 1 101 ? -7.971 6.231 2.910 1.00 96.19 101 TYR A C 1
ATOM 772 O O . TYR A 1 101 ? -7.846 6.676 4.045 1.00 96.19 101 TYR A O 1
ATOM 780 N N . TYR A 1 102 ? -7.539 6.887 1.831 1.00 96.12 102 TYR A N 1
ATOM 781 C CA . TYR A 1 102 ? -6.919 8.211 1.911 1.00 96.12 102 TYR A CA 1
ATOM 782 C C . TYR A 1 102 ? -7.859 9.244 2.529 1.00 96.12 102 TYR A C 1
ATOM 784 O O . TYR A 1 102 ? -7.458 9.960 3.445 1.00 96.12 102 TYR A O 1
ATOM 792 N N . GLN A 1 103 ? -9.118 9.277 2.095 1.00 95.31 103 GLN A N 1
ATOM 793 C CA . GLN A 1 103 ? -10.124 10.177 2.653 1.00 95.31 103 GLN A CA 1
ATOM 794 C C . GLN A 1 103 ? -10.356 9.908 4.143 1.00 95.31 103 GLN A C 1
ATOM 796 O O . GLN A 1 103 ? -10.413 10.848 4.929 1.00 95.31 103 GLN A O 1
ATOM 801 N N . GLN A 1 104 ? -10.410 8.638 4.554 1.00 93.19 104 GLN A N 1
ATOM 802 C CA . GLN A 1 104 ? -10.524 8.258 5.966 1.00 93.19 104 GLN A CA 1
ATOM 803 C C . GLN A 1 104 ? -9.306 8.676 6.808 1.00 93.19 104 GLN A C 1
ATOM 805 O O . GLN A 1 104 ? -9.453 8.877 8.008 1.00 93.19 104 GLN A O 1
ATOM 810 N N . SER A 1 105 ? -8.115 8.805 6.215 1.00 90.00 105 SER A N 1
ATOM 811 C CA . SER A 1 105 ? -6.885 9.188 6.926 1.00 90.00 105 SER A CA 1
ATOM 812 C C . SER A 1 105 ? -6.740 10.685 7.188 1.00 90.00 105 SER A C 1
ATOM 814 O O . SER A 1 105 ? -5.890 11.081 7.987 1.00 90.00 105 SER A O 1
ATOM 816 N N . VAL A 1 106 ? -7.475 11.518 6.450 1.00 87.12 106 VAL A N 1
ATOM 817 C CA . VAL A 1 106 ? -7.361 12.986 6.504 1.00 87.12 106 VAL A CA 1
ATOM 818 C C . VAL A 1 106 ? -8.573 13.666 7.146 1.00 87.12 106 VAL A C 1
ATOM 820 O O . VAL A 1 106 ? -8.537 14.882 7.347 1.00 87.12 106 VAL A O 1
ATOM 823 N N . LEU A 1 107 ? -9.623 12.898 7.454 1.00 71.12 107 LEU A N 1
ATOM 824 C CA . LEU A 1 107 ? -10.823 13.318 8.185 1.00 71.12 107 LEU A CA 1
ATOM 825 C C . LEU A 1 107 ? -10.675 13.039 9.686 1.00 71.12 107 LEU A C 1
ATOM 827 O O . LEU A 1 107 ? -11.121 13.907 10.470 1.00 71.12 107 LEU A O 1
#

Foldseek 3Di:
DWDKDKDWDKDLVVVPALQDPPCPPLQQKAFEDAPVDDQDDRDPNSNRDQYHWHWHFPDPVADDDSSIITGLQDIDIGTPPDDDDDGTGTDPVCPVVVVVSNVVNVD

Organism: NCBI:txid669021

Nearest PDB structures (foldseek):
  6kyt-assembly2_G  TM=6.743E-01  e=2.391E-01  Mycobacterium tuberculosis H37Rv
  7du4-assembly1_B  TM=6.781E-01  e=4.225E-01  Mycobacterium tuberculosis H37Rv
  9g2a-assembly1_B  TM=6.360E-01  e=5.797E-01  Staphylococcus aureus subsp. aureus N315
  5wyg-assembly1_A  TM=5.854E-01  e=3.080E-01  Mycobacterium tuberculosis H37Rv
  9g2g-assembly1_B  TM=4.351E-01  e=2.714E-01  Staphylococcus aureus

Radius of gyration: 14.1 Å; Cα contacts (8 Å, |Δi|>4): 185; chains: 1; bounding box: 27×40×35 Å

Mean predicted aligned error: 5.32 Å